Protein AF-A0A379W1R1-F1 (afdb_monomer_lite)

Sequence (115 aa):
MLAEQAEYYPRLAAQTHIPIAAGERMFSRFEFKRVLDAGGLAILQPDLSHAGGITECYKIAGMAEAYDVALAPHCPLGPIALAACLHIDFVSRNAVFQEQSMAFTITRARSCSTL

InterPro domains:
  IPR013342 Mandelate racemase, C-terminal domain [PF13378] (4-103)
  IPR034593 D-galactonate dehydratase DgoD-like [PTHR48080] (2-107)
  IPR036849 Enolase-like, C-terminal domain superfamily [G3DSA:3.20.20.120] (1-114)
  IPR036849 Enolase-like, C-terminal domain superfamily [SSF51604] (3-104)

Secondary structure (DSSP, 8-state):
--GGGTTHHHHHHTT-SSPPEE-TT--SHHHHHHHHHH---SEE--BTTTTTHHHHHHHHHHHHHHTT-EE--B--S-HHHHHHHHHHHHH-TTB------GGG-S--S------

Radius of gyration: 16.11 Å; chains: 1; bounding box: 28×49×40 Å

Foldseek 3Di:
DDLVVLLCLQVVLVVDPDADEDADQPQELVSLVSNLVNDNHQEYAHEQVRNPHLVRVLVSLVVCVVSNHAYEYDDPDAPVSQVSRVVSLVVRPRYDYYDDDPPHDPPVPDDDDDD

Structure (mmCIF, N/CA/C/O backbone):
data_AF-A0A379W1R1-F1
#
_entry.id   AF-A0A379W1R1-F1
#
loop_
_atom_site.group_PDB
_atom_site.id
_atom_site.type_symbol
_atom_site.label_atom_id
_atom_site.label_alt_id
_atom_site.label_comp_id
_atom_site.label_asym_id
_atom_site.label_entity_id
_atom_site.label_seq_id
_atom_site.pdbx_PDB_ins_code
_atom_site.Cartn_x
_atom_site.Cartn_y
_atom_site.Cartn_z
_atom_site.occupancy
_atom_site.B_iso_or_equiv
_atom_site.auth_seq_id
_atom_site.auth_comp_id
_atom_site.auth_asym_id
_atom_site.auth_atom_id
_atom_site.pdbx_PDB_model_num
ATOM 1 N N . MET A 1 1 ? 2.944 8.247 11.441 1.00 59.97 1 MET A N 1
ATOM 2 C CA . MET A 1 1 ? 2.710 7.290 12.552 1.00 59.97 1 MET A CA 1
ATOM 3 C C . MET A 1 1 ? 3.374 5.968 12.154 1.00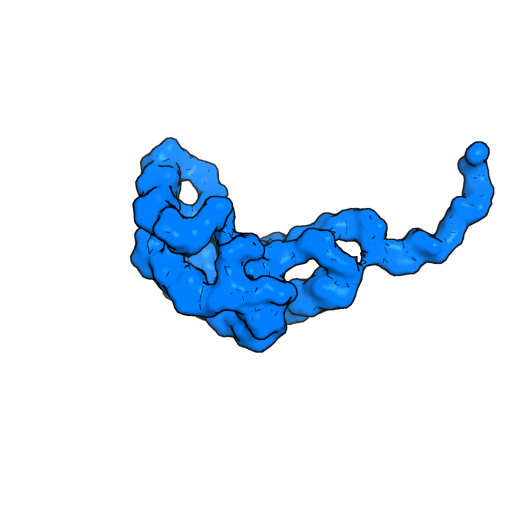 59.97 1 MET A C 1
ATOM 5 O O . MET A 1 1 ? 3.323 5.638 10.974 1.00 59.97 1 MET A O 1
ATOM 9 N N . LEU A 1 2 ? 4.124 5.309 13.045 1.00 74.38 2 LEU A N 1
ATOM 10 C CA . LEU A 1 2 ? 5.013 4.189 12.682 1.00 74.38 2 LEU A CA 1
ATOM 11 C C . LEU A 1 2 ? 4.295 2.827 12.719 1.00 74.38 2 LEU A C 1
ATOM 13 O O . LEU A 1 2 ? 3.248 2.693 13.354 1.00 74.38 2 LEU A O 1
ATOM 17 N N . ALA A 1 3 ? 4.847 1.811 12.046 1.00 77.50 3 ALA A N 1
ATOM 18 C CA . ALA A 1 3 ? 4.277 0.461 12.058 1.00 77.50 3 ALA A CA 1
ATOM 19 C C . ALA A 1 3 ? 4.351 -0.185 13.448 1.00 77.50 3 ALA A C 1
ATOM 21 O O . ALA A 1 3 ? 3.534 -1.044 13.776 1.00 77.50 3 ALA A O 1
ATOM 22 N N . GLU A 1 4 ? 5.360 0.158 14.246 1.00 81.44 4 GLU A N 1
ATOM 23 C CA . GLU A 1 4 ? 5.649 -0.382 15.582 1.00 81.44 4 GLU A CA 1
ATOM 24 C C . GLU A 1 4 ? 4.578 -0.038 16.610 1.00 81.44 4 GLU A C 1
ATOM 26 O O . GLU A 1 4 ? 4.478 -0.713 17.622 1.00 81.44 4 GLU A O 1
ATOM 31 N N . GLN A 1 5 ? 3.767 0.978 16.327 1.00 86.56 5 GLN A N 1
ATOM 32 C CA . GLN A 1 5 ? 2.710 1.476 17.202 1.00 86.56 5 GLN A CA 1
ATOM 33 C C . GLN A 1 5 ? 1.322 1.097 16.662 1.00 86.56 5 GLN A C 1
ATOM 35 O O . GLN A 1 5 ? 0.354 1.841 16.838 1.00 86.56 5 GLN A O 1
ATOM 40 N N . ALA A 1 6 ? 1.229 -0.044 15.967 1.00 87.62 6 ALA A N 1
ATOM 41 C CA . ALA A 1 6 ? 0.010 -0.505 15.306 1.00 87.62 6 ALA A CA 1
ATOM 42 C C . ALA A 1 6 ? -1.187 -0.601 16.266 1.00 87.62 6 ALA A C 1
ATOM 44 O O . ALA A 1 6 ? -2.315 -0.301 15.878 1.00 87.62 6 ALA A O 1
ATOM 45 N N . GLU A 1 7 ? -0.948 -0.944 17.534 1.00 90.25 7 GLU A N 1
ATOM 46 C CA . GLU A 1 7 ? -1.994 -1.066 18.553 1.00 90.25 7 GLU A CA 1
ATOM 47 C C . GLU A 1 7 ? -2.720 0.250 18.883 1.00 90.25 7 GLU A C 1
ATOM 49 O O . GLU A 1 7 ? -3.789 0.232 19.500 1.00 90.25 7 GLU A O 1
ATOM 54 N N . TYR A 1 8 ? -2.161 1.399 18.493 1.00 92.50 8 TYR A N 1
ATOM 55 C CA . TYR A 1 8 ? -2.760 2.702 18.769 1.00 92.50 8 TYR A CA 1
ATOM 56 C C . TYR A 1 8 ? -3.742 3.161 17.687 1.00 92.50 8 TYR A C 1
ATOM 58 O O . TYR A 1 8 ? -4.608 3.980 18.002 1.00 92.50 8 TYR A O 1
ATOM 66 N N . TYR A 1 9 ? -3.679 2.626 16.459 1.00 93.62 9 TYR A N 1
ATOM 67 C CA . TYR A 1 9 ? -4.602 3.028 15.387 1.00 93.62 9 TYR A CA 1
ATOM 68 C C . TYR A 1 9 ? -6.073 2.768 15.736 1.00 93.62 9 TYR A C 1
ATOM 70 O O . TYR A 1 9 ? -6.859 3.710 15.633 1.00 93.62 9 TYR A O 1
ATOM 78 N N . PRO A 1 10 ? -6.475 1.584 16.245 1.00 95.00 10 PRO A N 1
ATOM 79 C CA . PRO A 1 10 ? -7.873 1.337 16.603 1.00 95.00 10 PRO A CA 1
ATOM 80 C C . PRO A 1 10 ? -8.354 2.241 17.738 1.00 95.00 10 PRO A C 1
ATOM 82 O O . PRO A 1 10 ? -9.488 2.713 17.730 1.00 95.00 10 PRO A O 1
ATOM 85 N N . ARG A 1 11 ? -7.477 2.511 18.716 1.00 94.62 11 ARG A N 1
ATOM 86 C CA . ARG A 1 11 ? -7.792 3.387 19.852 1.00 94.62 11 ARG A CA 1
ATOM 87 C C . ARG A 1 11 ? -8.037 4.818 19.395 1.00 94.62 11 ARG A C 1
ATOM 89 O O . ARG A 1 11 ? -8.984 5.438 19.864 1.00 94.62 11 ARG A O 1
ATOM 96 N N . LEU A 1 12 ? -7.203 5.323 18.486 1.00 93.56 12 LEU A N 1
ATOM 97 C CA . LEU A 1 12 ? -7.371 6.655 17.918 1.00 93.56 12 LEU A CA 1
ATOM 98 C C . LEU A 1 12 ? -8.621 6.717 17.032 1.00 93.56 12 LEU A C 1
ATOM 100 O O . LEU A 1 12 ? -9.406 7.650 17.168 1.00 93.56 12 LEU A O 1
ATOM 104 N N . ALA A 1 13 ? -8.853 5.697 16.199 1.00 95.19 13 ALA A N 1
ATOM 105 C CA . ALA A 1 13 ? -10.027 5.611 15.330 1.00 95.19 13 ALA A CA 1
ATOM 106 C C . ALA A 1 13 ? -11.338 5.607 16.128 1.00 95.19 13 ALA A C 1
ATOM 108 O O . ALA A 1 13 ? -12.307 6.233 15.723 1.00 95.19 13 ALA A O 1
ATOM 109 N N . ALA A 1 14 ? -11.368 4.965 17.298 1.00 96.06 14 ALA A N 1
ATOM 110 C CA . ALA A 1 14 ? -12.544 4.962 18.169 1.00 96.06 14 ALA A CA 1
ATOM 111 C C . ALA A 1 14 ? -12.842 6.328 18.824 1.00 96.06 14 ALA A C 1
ATOM 113 O O . ALA A 1 14 ? -13.933 6.524 19.355 1.00 96.06 14 ALA A O 1
ATOM 114 N N . GLN A 1 15 ? -11.886 7.263 18.819 1.00 97.12 15 GLN A N 1
ATOM 115 C CA . GLN A 1 15 ? -12.010 8.578 19.461 1.00 97.12 15 GLN A CA 1
ATOM 116 C C . GLN A 1 15 ? -12.369 9.707 18.487 1.00 97.12 15 GLN A C 1
ATOM 118 O O . GLN A 1 15 ? -12.590 10.837 18.922 1.00 97.12 15 GLN A O 1
ATOM 123 N N . THR A 1 16 ? -12.419 9.440 17.180 1.00 95.69 16 THR A N 1
ATOM 124 C CA . THR A 1 16 ? -12.695 10.458 16.163 1.00 95.69 16 THR A CA 1
ATOM 125 C C . THR A 1 16 ? -13.471 9.881 14.985 1.00 95.69 16 THR A C 1
ATOM 127 O O . THR A 1 16 ? -13.387 8.700 14.683 1.00 95.69 16 THR A O 1
ATOM 130 N N . HIS A 1 17 ? -14.208 10.733 14.277 1.00 94.69 17 HIS A N 1
ATOM 131 C CA . HIS A 1 17 ? -14.824 10.381 12.993 1.00 94.69 17 HIS A CA 1
ATOM 132 C C . HIS A 1 17 ? -13.930 10.732 11.796 1.00 94.69 17 HIS A C 1
ATOM 134 O O . HIS A 1 17 ? -14.314 10.509 10.650 1.00 94.69 17 HIS A O 1
ATOM 140 N N . ILE A 1 18 ? -12.754 11.315 12.048 1.00 96.06 18 ILE A N 1
ATOM 141 C CA . ILE A 1 18 ? -11.797 11.686 11.006 1.00 96.06 18 ILE A CA 1
ATOM 142 C C . ILE A 1 18 ? -11.084 10.414 10.515 1.00 96.06 18 ILE A C 1
ATOM 144 O O . ILE A 1 18 ? -10.486 9.716 11.338 1.00 96.06 18 ILE A O 1
ATOM 148 N N . PRO A 1 19 ? -11.100 10.115 9.201 1.00 94.12 19 PRO A N 1
ATOM 149 C CA . PRO A 1 19 ? -10.383 8.972 8.643 1.00 94.12 19 PRO A CA 1
ATOM 150 C C . PRO A 1 19 ? -8.884 9.038 8.952 1.00 94.12 19 PRO A C 1
ATOM 152 O O . PRO A 1 19 ? -8.240 10.060 8.715 1.00 94.12 19 PRO A O 1
ATOM 155 N N . ILE A 1 20 ? -8.321 7.940 9.457 1.00 95.06 20 ILE A N 1
ATOM 156 C CA . ILE A 1 20 ? -6.890 7.849 9.758 1.00 95.06 20 ILE A CA 1
ATOM 157 C C . ILE A 1 20 ? -6.153 7.295 8.540 1.00 95.06 20 ILE A C 1
ATOM 159 O O . ILE A 1 20 ? -6.488 6.217 8.042 1.00 95.06 20 ILE A O 1
ATOM 163 N N . ALA A 1 21 ? -5.134 8.029 8.094 1.00 94.38 21 ALA A N 1
ATOM 164 C CA . ALA A 1 21 ? -4.224 7.627 7.032 1.00 94.38 21 ALA A CA 1
ATOM 165 C C . ALA A 1 21 ? -2.813 7.377 7.592 1.00 94.38 21 ALA A C 1
ATOM 167 O O . ALA A 1 21 ? -2.335 8.137 8.440 1.00 94.38 21 ALA A O 1
ATOM 168 N N . ALA A 1 22 ? -2.163 6.296 7.157 1.00 94.44 22 ALA A N 1
ATOM 169 C CA . ALA A 1 22 ? -0.771 5.997 7.496 1.00 94.44 22 ALA A CA 1
ATOM 170 C C . ALA A 1 22 ? -0.142 5.045 6.465 1.00 94.44 22 ALA A C 1
ATOM 172 O O . ALA A 1 22 ? -0.838 4.417 5.672 1.00 94.44 22 ALA A O 1
ATOM 173 N N . GLY A 1 23 ? 1.185 4.901 6.491 1.00 91.75 23 GLY A N 1
ATOM 174 C CA . GLY A 1 23 ? 1.902 3.952 5.625 1.00 91.75 23 GLY A CA 1
ATOM 175 C C . GLY A 1 23 ? 3.219 4.470 5.056 1.00 91.75 23 GLY A C 1
ATOM 176 O O . GLY A 1 23 ? 4.059 3.670 4.662 1.00 91.75 23 GLY A O 1
ATOM 177 N N . GLU A 1 24 ? 3.437 5.787 5.086 1.00 90.25 24 GLU A N 1
ATOM 178 C CA . GLU A 1 24 ? 4.553 6.460 4.397 1.00 90.25 24 GLU A CA 1
ATOM 179 C C . GLU A 1 24 ? 5.956 6.015 4.869 1.00 90.25 24 GLU A C 1
ATOM 181 O O . GLU A 1 24 ? 6.938 6.136 4.142 1.00 90.25 24 GLU A O 1
ATOM 186 N N . ARG A 1 25 ? 6.054 5.477 6.095 1.00 90.00 25 ARG A N 1
ATOM 187 C CA . ARG A 1 25 ? 7.298 4.972 6.712 1.00 90.00 25 ARG A CA 1
ATOM 188 C C . ARG A 1 25 ? 7.277 3.463 6.971 1.00 90.00 25 ARG A C 1
ATOM 190 O O . ARG A 1 25 ? 7.962 3.002 7.879 1.00 90.00 25 ARG A O 1
ATOM 197 N N . MET A 1 26 ? 6.453 2.716 6.240 1.00 92.75 26 MET A N 1
ATOM 198 C CA . MET A 1 26 ? 6.416 1.253 6.297 1.00 92.75 26 MET A CA 1
ATOM 199 C C . MET A 1 26 ? 7.118 0.692 5.056 1.00 92.75 26 MET A C 1
ATOM 201 O O . MET A 1 26 ? 6.866 1.131 3.934 1.00 92.7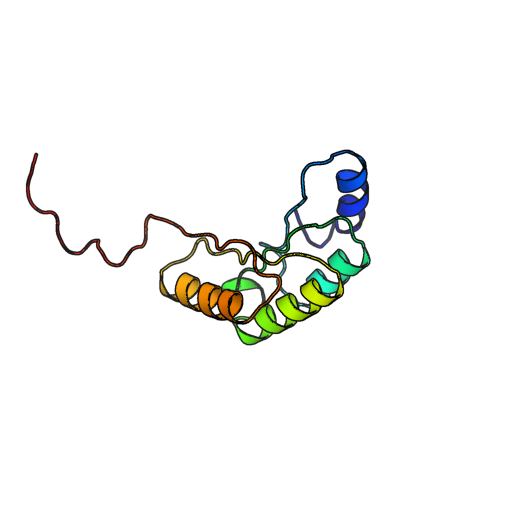5 26 MET A O 1
ATOM 205 N N . PHE A 1 27 ? 8.017 -0.265 5.255 1.00 91.56 27 PHE A N 1
ATOM 206 C CA . PHE A 1 27 ? 8.985 -0.720 4.254 1.00 91.56 27 PHE A CA 1
ATOM 207 C C . PHE A 1 27 ? 8.670 -2.103 3.688 1.00 91.56 27 PHE A C 1
ATOM 209 O O . PHE A 1 27 ? 9.210 -2.487 2.652 1.00 91.56 27 PHE A O 1
ATOM 216 N N . SER A 1 28 ? 7.818 -2.884 4.354 1.00 90.56 28 SER A N 1
ATOM 217 C CA . SER A 1 28 ? 7.488 -4.233 3.890 1.00 90.56 28 SER A CA 1
ATOM 218 C C . SER A 1 28 ? 6.009 -4.546 4.015 1.00 90.56 28 SER A C 1
ATOM 220 O O . SER A 1 28 ? 5.342 -4.119 4.959 1.00 90.56 28 SER A O 1
ATOM 222 N N . ARG A 1 29 ? 5.502 -5.398 3.115 1.00 93.56 29 ARG A N 1
ATOM 223 C CA . ARG A 1 29 ? 4.117 -5.891 3.168 1.00 93.56 29 ARG A CA 1
ATOM 224 C C . ARG A 1 29 ? 3.746 -6.507 4.527 1.00 93.56 29 ARG A C 1
ATOM 226 O O . ARG A 1 29 ? 2.577 -6.539 4.887 1.00 93.56 29 ARG A O 1
ATOM 233 N N . PHE A 1 30 ? 4.725 -6.998 5.288 1.00 93.56 30 PHE A N 1
ATOM 234 C CA . PHE A 1 30 ? 4.507 -7.595 6.606 1.00 93.56 30 PHE A CA 1
ATOM 235 C C . PHE A 1 30 ? 4.178 -6.550 7.677 1.00 93.56 30 PHE A C 1
ATOM 237 O O . PHE A 1 30 ? 3.369 -6.819 8.564 1.00 93.56 30 PHE A O 1
ATOM 244 N N . GLU A 1 31 ? 4.748 -5.350 7.572 1.00 93.81 31 GLU A N 1
ATOM 245 C CA . GLU A 1 31 ? 4.392 -4.220 8.435 1.00 93.81 31 GLU A CA 1
ATOM 246 C C . GLU A 1 31 ? 2.983 -3.725 8.115 1.00 93.81 31 GLU A C 1
ATOM 248 O O . GLU A 1 31 ? 2.169 -3.560 9.023 1.00 93.81 31 GLU A O 1
ATOM 253 N N . PHE A 1 32 ? 2.666 -3.606 6.823 1.00 95.00 32 PHE A N 1
ATOM 254 C CA . PHE A 1 32 ? 1.318 -3.289 6.357 1.00 95.00 32 PHE A CA 1
ATOM 255 C C . PHE A 1 32 ? 0.292 -4.315 6.842 1.00 95.00 32 PHE A C 1
ATOM 257 O O . PHE A 1 32 ? -0.730 -3.933 7.404 1.00 95.00 32 PHE A O 1
ATOM 264 N N . LYS A 1 33 ? 0.595 -5.613 6.716 1.00 95.31 33 LYS A N 1
ATOM 265 C CA . LYS A 1 33 ? -0.250 -6.696 7.233 1.00 95.31 33 LYS A CA 1
ATOM 266 C C . LYS A 1 33 ? -0.524 -6.529 8.727 1.00 95.31 33 LYS A C 1
ATOM 268 O O . LYS A 1 33 ? -1.668 -6.650 9.143 1.00 95.31 33 LYS A O 1
ATOM 273 N N . ARG A 1 34 ? 0.499 -6.227 9.536 1.00 94.31 34 ARG A N 1
ATOM 274 C CA . ARG A 1 34 ? 0.330 -6.050 10.988 1.00 94.31 34 ARG A CA 1
ATOM 275 C C . ARG A 1 34 ? -0.632 -4.910 11.321 1.00 94.31 34 ARG A C 1
ATOM 277 O O . ARG A 1 34 ? -1.426 -5.042 12.246 1.00 94.31 34 ARG A O 1
ATOM 284 N N . VAL A 1 35 ? -0.557 -3.801 10.589 1.00 94.62 35 VAL A N 1
ATOM 285 C CA . VAL A 1 35 ? -1.428 -2.641 10.817 1.00 94.62 35 VAL A CA 1
ATOM 286 C C . VAL A 1 35 ? -2.849 -2.894 10.310 1.00 94.62 35 VAL A C 1
ATOM 288 O O . VAL A 1 35 ? -3.805 -2.539 10.993 1.00 94.62 35 VAL A O 1
ATOM 291 N N . LEU A 1 36 ? -2.993 -3.563 9.165 1.00 95.50 36 LEU A N 1
ATOM 292 C CA . LEU A 1 36 ? -4.288 -4.003 8.643 1.00 95.50 36 LEU A CA 1
ATOM 293 C C . LEU A 1 36 ? -4.989 -4.975 9.602 1.00 95.50 36 LEU A C 1
ATOM 295 O O . LEU A 1 36 ? -6.167 -4.795 9.894 1.00 95.50 36 LEU A O 1
ATOM 299 N N . ASP A 1 37 ? -4.252 -5.944 10.153 1.00 95.25 37 ASP A N 1
ATOM 300 C CA . ASP A 1 37 ? -4.770 -6.898 11.143 1.00 95.25 37 ASP A CA 1
ATOM 301 C C . ASP A 1 37 ? -5.182 -6.211 12.455 1.00 95.25 37 ASP A C 1
ATOM 303 O O . ASP A 1 37 ? -6.154 -6.622 13.088 1.00 95.25 37 ASP A O 1
ATOM 307 N N . ALA A 1 38 ? -4.453 -5.172 12.879 1.00 94.25 38 ALA A N 1
ATOM 308 C CA . ALA A 1 38 ? -4.819 -4.383 14.053 1.00 94.25 38 ALA A CA 1
ATOM 309 C C . ALA A 1 38 ? -6.088 -3.543 13.811 1.00 94.25 38 ALA A C 1
ATOM 311 O O . ALA A 1 38 ? -6.888 -3.366 14.731 1.00 94.25 38 ALA A O 1
ATOM 312 N N . GLY A 1 39 ? -6.277 -3.052 12.583 1.00 94.44 39 GLY A N 1
ATOM 313 C CA . GLY A 1 39 ? -7.412 -2.232 12.166 1.00 94.44 39 GLY A CA 1
ATOM 314 C C . GLY A 1 39 ? -7.267 -0.743 12.507 1.00 94.44 39 GLY A C 1
ATOM 315 O O . GLY A 1 39 ? -6.245 -0.275 13.009 1.00 94.44 39 GLY A O 1
ATOM 316 N N . GLY A 1 40 ? -8.316 0.031 12.220 1.00 93.31 40 GLY A N 1
ATOM 317 C CA . GLY A 1 40 ? -8.393 1.464 12.541 1.00 93.31 40 GLY A CA 1
ATOM 318 C C . GLY A 1 40 ? -7.810 2.414 11.489 1.00 93.31 40 GLY A C 1
ATOM 319 O O . GLY A 1 40 ? -7.991 3.623 11.615 1.00 93.31 40 GLY A O 1
ATOM 320 N N . LEU A 1 41 ? -7.157 1.904 10.441 1.00 95.06 41 LEU A N 1
ATOM 321 C CA . LEU A 1 41 ? -6.809 2.711 9.270 1.00 95.06 41 LEU A CA 1
ATOM 322 C C . LEU A 1 41 ? -7.946 2.724 8.253 1.00 95.06 41 LEU A C 1
ATOM 324 O O . LEU A 1 41 ? -8.534 1.688 7.962 1.00 95.06 41 LEU A O 1
ATOM 328 N N . ALA A 1 42 ? -8.197 3.899 7.684 1.00 96.44 42 ALA A N 1
ATOM 329 C CA . ALA A 1 42 ? -9.120 4.080 6.569 1.00 96.44 42 ALA A CA 1
ATOM 330 C C . ALA A 1 42 ? -8.383 4.208 5.227 1.00 96.44 42 ALA A C 1
ATOM 332 O O . ALA A 1 42 ? -8.926 3.830 4.191 1.00 96.44 42 ALA A O 1
ATOM 333 N N . ILE A 1 43 ? -7.154 4.743 5.237 1.00 97.06 43 ILE A N 1
ATOM 334 C CA . ILE A 1 43 ? -6.349 4.975 4.032 1.00 97.06 43 ILE A CA 1
ATOM 335 C C . ILE A 1 43 ? -4.907 4.513 4.268 1.00 97.06 43 ILE A C 1
ATOM 337 O O . ILE A 1 43 ? -4.288 4.828 5.286 1.00 97.06 43 ILE A O 1
ATOM 341 N N . LEU A 1 44 ? -4.363 3.793 3.296 1.00 96.00 44 LEU A N 1
ATOM 342 C CA . LEU A 1 44 ? -2.997 3.300 3.261 1.00 96.00 44 LEU A CA 1
ATOM 343 C C . LEU A 1 44 ? -2.133 4.112 2.303 1.00 96.00 44 LEU A C 1
ATOM 345 O O . LEU A 1 44 ? -2.505 4.311 1.150 1.00 96.00 44 LEU A O 1
ATOM 349 N N . GLN A 1 45 ? -0.957 4.529 2.772 1.00 95.75 45 GLN A N 1
ATOM 350 C CA . GLN A 1 45 ? -0.059 5.418 2.029 1.00 95.75 45 GLN A CA 1
ATOM 351 C C . GLN A 1 45 ? 1.333 4.811 1.794 1.00 95.75 45 GLN A C 1
ATOM 353 O O . GLN A 1 45 ? 2.318 5.339 2.309 1.00 95.75 45 GLN A O 1
ATOM 358 N N . PRO A 1 46 ? 1.463 3.682 1.071 1.00 95.31 46 PRO A N 1
ATOM 359 C CA . PRO A 1 46 ? 2.775 3.114 0.785 1.00 95.31 46 PRO A CA 1
ATOM 360 C C . PRO A 1 46 ? 3.592 4.051 -0.114 1.00 95.31 46 PRO A C 1
ATOM 362 O O . PRO A 1 46 ? 3.076 4.582 -1.095 1.00 95.31 46 PRO A O 1
ATOM 365 N N . ASP A 1 47 ? 4.877 4.215 0.192 1.00 93.06 47 ASP A N 1
ATOM 366 C CA . ASP A 1 47 ? 5.836 4.904 -0.678 1.00 93.06 47 ASP A CA 1
ATOM 367 C C . ASP A 1 47 ? 6.561 3.873 -1.546 1.00 93.06 47 ASP A C 1
ATOM 369 O O . ASP A 1 47 ? 7.230 2.980 -1.024 1.00 93.06 47 ASP A O 1
ATOM 373 N N . LEU A 1 48 ? 6.469 3.995 -2.870 1.00 90.75 48 LEU A N 1
ATOM 374 C CA . LEU A 1 48 ? 7.094 3.055 -3.807 1.00 90.75 48 LEU A CA 1
ATOM 375 C C . LEU A 1 48 ? 8.618 2.973 -3.656 1.00 90.75 48 LEU A C 1
ATOM 377 O O . LEU A 1 48 ? 9.198 1.921 -3.922 1.00 90.75 48 LEU A O 1
ATOM 381 N N . SER A 1 49 ? 9.281 4.043 -3.228 1.00 87.69 49 SER A N 1
ATOM 382 C CA . SER A 1 49 ? 10.738 4.056 -3.054 1.00 87.69 49 SER A CA 1
ATOM 383 C C . SER A 1 49 ? 11.182 3.377 -1.763 1.00 87.69 49 SER A C 1
ATOM 385 O O . SER A 1 49 ? 12.327 2.938 -1.668 1.00 87.69 49 SER A O 1
ATOM 387 N N . HIS A 1 50 ? 10.284 3.261 -0.784 1.00 86.94 50 HIS A N 1
ATOM 388 C CA . HIS A 1 50 ? 10.571 2.664 0.519 1.00 86.94 50 HIS A CA 1
ATOM 389 C C . HIS A 1 50 ? 9.998 1.251 0.663 1.00 86.94 50 HIS A C 1
ATOM 391 O O . HIS A 1 50 ? 10.668 0.364 1.184 1.00 86.94 50 HIS A O 1
ATOM 397 N N . ALA A 1 51 ? 8.782 1.023 0.172 1.00 88.75 51 ALA A N 1
ATOM 398 C CA . ALA A 1 51 ? 7.995 -0.185 0.396 1.00 88.75 51 ALA A CA 1
ATOM 399 C C . ALA A 1 51 ? 8.240 -1.298 -0.640 1.00 88.75 51 ALA A C 1
ATOM 401 O O . ALA A 1 51 ? 7.419 -2.204 -0.767 1.00 88.75 51 ALA A O 1
ATOM 402 N N . GLY A 1 52 ? 9.354 -1.248 -1.383 1.00 88.88 52 GLY A N 1
ATOM 403 C CA . GLY A 1 52 ? 9.775 -2.323 -2.292 1.00 88.88 52 GLY A CA 1
ATOM 404 C C . GLY A 1 52 ? 9.369 -2.163 -3.763 1.00 88.88 52 GLY A C 1
ATOM 405 O O . GLY A 1 52 ? 9.323 -3.153 -4.497 1.00 88.88 52 GLY A O 1
ATOM 406 N N . GLY A 1 53 ? 9.105 -0.939 -4.226 1.00 93.06 53 GLY A N 1
ATOM 407 C CA . GLY A 1 53 ? 8.842 -0.643 -5.635 1.00 93.06 53 GLY A CA 1
ATOM 408 C C . GLY A 1 53 ? 7.444 -1.034 -6.110 1.00 93.06 53 GLY A C 1
ATOM 409 O O . GLY A 1 53 ? 6.565 -1.405 -5.334 1.00 93.06 53 GLY A O 1
ATOM 410 N N . ILE A 1 54 ? 7.245 -0.974 -7.430 1.00 95.31 54 ILE A N 1
ATOM 411 C CA . ILE A 1 54 ? 5.925 -1.130 -8.062 1.00 95.31 54 ILE A CA 1
ATOM 412 C C . ILE A 1 54 ? 5.266 -2.463 -7.692 1.00 95.31 54 ILE A C 1
ATOM 414 O O . ILE A 1 54 ? 4.102 -2.507 -7.304 1.00 95.31 54 ILE A O 1
ATOM 418 N N . THR A 1 55 ? 6.012 -3.563 -7.793 1.00 95.44 55 THR A N 1
ATOM 419 C CA . THR A 1 55 ? 5.471 -4.908 -7.566 1.00 95.44 55 THR A CA 1
ATOM 420 C C . THR A 1 55 ? 5.038 -5.128 -6.122 1.00 95.44 55 THR A C 1
ATOM 422 O O . THR A 1 55 ? 4.032 -5.793 -5.881 1.00 95.44 55 THR A O 1
ATOM 425 N N . GLU A 1 56 ? 5.798 -4.611 -5.160 1.00 96.38 56 GLU A N 1
ATOM 426 C CA . GLU A 1 56 ? 5.477 -4.798 -3.749 1.00 96.38 56 GLU A CA 1
ATOM 427 C C . GLU A 1 56 ? 4.321 -3.888 -3.328 1.00 96.38 56 GLU A C 1
ATOM 429 O O . GLU A 1 56 ? 3.369 -4.365 -2.709 1.00 96.38 56 GLU A O 1
ATOM 434 N N . CYS A 1 57 ? 4.321 -2.628 -3.771 1.00 96.12 57 CYS A N 1
ATOM 435 C CA . CYS A 1 57 ? 3.212 -1.703 -3.543 1.00 96.12 57 CYS A CA 1
ATOM 436 C C . CYS A 1 57 ? 1.902 -2.180 -4.179 1.00 96.12 57 CYS A C 1
ATOM 438 O O . CYS A 1 57 ? 0.856 -2.043 -3.555 1.00 96.12 57 CYS A O 1
ATOM 440 N N . TYR A 1 58 ? 1.939 -2.821 -5.352 1.00 96.88 58 TYR A N 1
ATOM 441 C CA . TYR A 1 58 ? 0.741 -3.419 -5.949 1.00 96.88 58 TYR A CA 1
ATOM 442 C C . TYR A 1 58 ? 0.179 -4.583 -5.111 1.00 96.88 58 TYR A C 1
ATOM 444 O O . TYR A 1 58 ? -1.032 -4.715 -4.948 1.00 96.88 58 TYR A O 1
ATOM 452 N N . LYS A 1 59 ? 1.041 -5.406 -4.497 1.00 97.25 59 LYS A N 1
ATOM 453 C CA . LYS A 1 59 ? 0.584 -6.441 -3.550 1.00 97.25 59 LYS A CA 1
ATOM 454 C C . LYS A 1 59 ? 0.001 -5.825 -2.281 1.00 97.25 59 LYS A C 1
ATOM 456 O O . LYS A 1 59 ? -0.986 -6.339 -1.766 1.00 97.25 59 LYS A O 1
ATOM 461 N N . ILE A 1 60 ? 0.602 -4.744 -1.780 1.00 97.12 60 ILE A N 1
ATOM 462 C CA . ILE A 1 60 ? 0.085 -3.994 -0.627 1.00 97.12 60 ILE A CA 1
ATOM 463 C C . ILE A 1 60 ? -1.289 -3.400 -0.944 1.00 97.12 60 ILE A C 1
ATOM 465 O O . ILE A 1 60 ? -2.189 -3.525 -0.118 1.00 97.12 60 ILE A O 1
ATOM 469 N N . ALA A 1 61 ? -1.479 -2.848 -2.144 1.00 97.25 61 ALA A N 1
ATOM 470 C CA . ALA A 1 61 ? -2.771 -2.361 -2.617 1.00 97.25 61 ALA A CA 1
ATOM 471 C C . ALA A 1 61 ? -3.845 -3.459 -2.594 1.00 97.25 61 ALA A C 1
ATOM 473 O O . ALA A 1 61 ? -4.911 -3.249 -2.020 1.00 97.25 61 ALA A O 1
ATOM 474 N N . GLY A 1 62 ? -3.531 -4.649 -3.121 1.00 97.62 62 GLY A N 1
ATOM 475 C CA . GLY A 1 62 ? -4.446 -5.795 -3.092 1.00 97.62 62 GLY A CA 1
ATOM 476 C C . GLY A 1 62 ? -4.743 -6.317 -1.679 1.00 97.62 62 GLY A C 1
ATOM 477 O O . GLY A 1 62 ? -5.864 -6.732 -1.400 1.00 97.62 62 GLY A O 1
ATOM 478 N N . MET A 1 63 ? -3.775 -6.267 -0.756 1.00 97.25 63 MET A N 1
ATOM 479 C CA . MET A 1 63 ? -4.049 -6.565 0.657 1.00 97.25 63 MET A CA 1
ATOM 480 C C . MET A 1 63 ? -4.979 -5.521 1.271 1.00 97.25 63 MET A C 1
ATOM 482 O O . MET A 1 63 ? -5.925 -5.897 1.944 1.00 97.25 63 MET A O 1
ATOM 486 N N . ALA A 1 64 ? -4.737 -4.231 1.034 1.00 97.31 64 ALA A N 1
ATOM 487 C CA . ALA A 1 64 ? -5.588 -3.162 1.549 1.00 97.31 64 ALA A CA 1
ATOM 488 C C . ALA A 1 64 ? -7.033 -3.288 1.037 1.00 97.31 64 ALA A C 1
ATOM 490 O O . ALA A 1 64 ? -7.969 -3.130 1.818 1.00 97.31 64 ALA A O 1
ATOM 491 N N . GLU A 1 65 ? -7.213 -3.660 -0.236 1.00 97.44 65 GLU A N 1
ATOM 492 C CA . GLU A 1 65 ? -8.531 -3.901 -0.838 1.00 97.44 65 GLU A CA 1
ATOM 493 C C . GLU A 1 65 ? -9.306 -4.994 -0.086 1.00 97.44 65 GLU A C 1
ATOM 495 O O . GLU A 1 65 ? -10.487 -4.822 0.195 1.00 97.44 65 GLU A O 1
ATOM 500 N N . ALA A 1 66 ? -8.642 -6.080 0.321 1.00 97.31 66 ALA A N 1
ATOM 501 C CA . ALA A 1 66 ? -9.278 -7.168 1.070 1.00 97.31 66 ALA A CA 1
ATOM 502 C C . ALA A 1 66 ? -9.718 -6.786 2.499 1.00 97.31 66 ALA A C 1
ATOM 504 O O . ALA A 1 66 ? -10.481 -7.528 3.113 1.00 97.31 66 ALA A O 1
ATOM 505 N N . TYR A 1 67 ? -9.229 -5.662 3.030 1.00 97.12 67 TYR A N 1
ATOM 506 C CA . TYR A 1 67 ? -9.568 -5.141 4.360 1.00 97.12 67 TYR A CA 1
ATOM 507 C C . TYR A 1 67 ? -10.475 -3.899 4.277 1.00 97.12 67 TYR A C 1
ATOM 509 O O . TYR A 1 67 ? -10.640 -3.208 5.280 1.00 97.12 67 TYR A O 1
ATOM 517 N N . ASP A 1 68 ? -11.029 -3.591 3.097 1.00 96.69 68 ASP A N 1
ATOM 518 C CA . ASP A 1 68 ? -11.818 -2.378 2.834 1.00 96.69 68 ASP A CA 1
ATOM 519 C C . ASP A 1 68 ? -11.060 -1.071 3.161 1.00 96.69 68 ASP A C 1
ATOM 521 O O . ASP A 1 68 ? -11.650 -0.050 3.523 1.00 96.69 68 ASP A O 1
ATOM 525 N N . VAL A 1 69 ? -9.729 -1.088 3.018 1.00 97.50 69 VAL A N 1
ATOM 526 C CA . VAL A 1 69 ? -8.862 0.077 3.233 1.00 97.50 69 VAL A CA 1
ATOM 527 C C . VAL A 1 69 ? -8.500 0.702 1.888 1.00 97.50 69 VAL A C 1
ATOM 529 O O . VAL A 1 69 ? -8.012 0.034 0.969 1.00 97.50 69 VAL A O 1
ATOM 532 N N . ALA A 1 70 ? -8.725 2.010 1.776 1.00 97.94 70 ALA A N 1
ATOM 533 C CA . ALA A 1 70 ? -8.390 2.775 0.583 1.00 97.94 70 ALA A CA 1
ATOM 534 C C . ALA A 1 70 ? -6.872 2.928 0.414 1.00 97.94 70 ALA A C 1
ATOM 536 O O . ALA A 1 70 ? -6.114 2.877 1.380 1.00 97.94 70 ALA A O 1
ATOM 537 N N . LEU A 1 71 ? -6.422 3.162 -0.814 1.00 97.50 71 LEU A N 1
ATOM 538 C CA . LEU A 1 71 ? -5.023 3.366 -1.171 1.00 97.50 71 LEU A CA 1
ATOM 539 C C . LEU A 1 71 ? -4.795 4.815 -1.627 1.00 97.50 71 LEU A C 1
ATOM 541 O O . LEU A 1 71 ? -5.558 5.351 -2.430 1.00 97.50 71 LEU A O 1
ATOM 545 N N . ALA A 1 72 ? -3.729 5.437 -1.135 1.00 96.69 72 ALA A N 1
ATOM 546 C CA . ALA A 1 72 ? -3.247 6.741 -1.583 1.00 96.69 72 ALA A CA 1
ATOM 547 C C . ALA A 1 72 ? -1.709 6.773 -1.503 1.00 96.69 72 ALA A C 1
ATOM 549 O O . ALA A 1 72 ? -1.170 7.162 -0.462 1.00 96.69 72 ALA A O 1
ATOM 550 N N . PRO A 1 73 ? -0.984 6.313 -2.540 1.00 94.44 73 PRO A N 1
ATOM 551 C CA . PRO A 1 73 ? 0.470 6.188 -2.495 1.00 94.44 73 PRO A CA 1
ATOM 552 C C . PRO A 1 73 ? 1.175 7.498 -2.125 1.00 94.44 73 PRO A C 1
ATOM 554 O O . PRO A 1 73 ? 0.903 8.561 -2.693 1.00 94.44 73 PRO A O 1
ATOM 557 N N . HIS A 1 74 ? 2.117 7.407 -1.186 1.00 93.69 74 HIS A N 1
ATOM 558 C CA . HIS A 1 74 ? 2.954 8.537 -0.788 1.00 93.69 74 HIS A CA 1
ATOM 559 C C . HIS A 1 74 ? 3.978 8.824 -1.893 1.00 93.69 74 HIS A C 1
ATOM 561 O O . HIS A 1 74 ? 4.691 7.918 -2.333 1.00 93.69 74 HIS A O 1
ATOM 567 N N . CYS A 1 75 ? 4.049 10.072 -2.361 1.00 87.94 75 CYS A N 1
ATOM 568 C CA . CYS A 1 75 ? 4.939 10.458 -3.458 1.00 87.94 75 CYS A CA 1
ATOM 569 C C . CYS A 1 75 ? 5.482 11.894 -3.313 1.00 87.94 75 CYS A C 1
ATOM 571 O O . CYS A 1 75 ? 5.135 12.780 -4.104 1.00 87.94 75 CYS A O 1
ATOM 573 N N . PRO A 1 76 ? 6.430 12.136 -2.387 1.00 78.19 76 PRO A N 1
ATOM 574 C CA . PRO A 1 76 ? 7.111 13.428 -2.257 1.00 78.19 76 PRO A CA 1
ATOM 575 C C . PRO A 1 76 ? 8.201 13.635 -3.332 1.00 78.19 76 PRO A C 1
ATOM 577 O O . PRO A 1 76 ? 8.943 14.619 -3.308 1.00 78.19 76 PRO A O 1
ATOM 580 N N . LEU A 1 77 ? 8.344 12.678 -4.251 1.00 80.44 77 LEU A N 1
ATOM 581 C CA . LEU A 1 77 ? 9.461 12.538 -5.180 1.00 80.44 77 LEU A CA 1
ATOM 582 C C . LEU A 1 77 ? 9.156 13.128 -6.569 1.00 80.44 77 LEU A C 1
ATOM 584 O O . LEU A 1 77 ? 8.085 13.667 -6.837 1.00 80.44 77 LEU A O 1
ATOM 588 N N . GLY A 1 78 ? 10.144 13.040 -7.465 1.00 84.31 78 GLY A N 1
ATOM 589 C CA . GLY A 1 78 ? 10.068 13.566 -8.829 1.00 84.31 78 GLY A CA 1
ATOM 590 C C . GLY A 1 78 ? 9.090 12.822 -9.763 1.00 84.31 78 GLY A C 1
ATOM 591 O O . GLY A 1 78 ? 8.478 11.822 -9.389 1.00 84.31 78 GLY A O 1
ATOM 592 N N . PRO A 1 79 ? 8.983 13.257 -11.032 1.00 87.75 79 PRO A N 1
ATOM 593 C CA . PRO A 1 79 ? 7.945 12.836 -11.978 1.00 87.75 79 PRO A CA 1
ATOM 594 C C . PRO A 1 79 ? 7.972 11.344 -12.318 1.00 87.75 79 PRO A C 1
ATOM 596 O O . PRO A 1 79 ? 6.944 10.786 -12.683 1.00 87.75 79 PRO A O 1
ATOM 599 N N . ILE A 1 80 ? 9.125 10.682 -12.182 1.00 89.44 80 ILE A N 1
ATOM 600 C CA . ILE A 1 80 ? 9.244 9.234 -12.396 1.00 89.44 80 ILE A CA 1
ATOM 601 C C . ILE A 1 80 ? 8.508 8.467 -11.292 1.00 89.44 80 ILE A C 1
ATOM 603 O O . ILE A 1 80 ? 7.759 7.539 -11.587 1.00 89.44 80 ILE A O 1
ATOM 607 N N . ALA A 1 81 ? 8.686 8.872 -10.033 1.00 89.69 81 ALA A N 1
ATOM 608 C CA . ALA A 1 81 ? 7.981 8.262 -8.912 1.00 89.69 81 ALA A CA 1
ATOM 609 C C . ALA A 1 81 ? 6.475 8.530 -9.012 1.00 89.69 81 ALA A C 1
ATOM 611 O O . ALA A 1 81 ? 5.688 7.604 -8.842 1.00 89.69 81 ALA A O 1
ATOM 612 N N . LEU A 1 82 ? 6.083 9.749 -9.401 1.00 91.69 82 LEU A N 1
ATOM 613 C CA . LEU A 1 82 ? 4.678 10.087 -9.636 1.00 91.69 82 LEU A CA 1
ATOM 614 C C . LEU A 1 82 ? 4.060 9.209 -10.731 1.00 91.69 82 LEU A C 1
ATOM 616 O O . LEU A 1 82 ? 2.989 8.646 -10.535 1.00 91.69 82 LEU A O 1
ATOM 620 N N . ALA A 1 83 ? 4.746 9.043 -11.865 1.00 93.06 83 ALA A N 1
ATOM 621 C CA . ALA A 1 83 ? 4.276 8.171 -12.937 1.00 93.06 83 ALA A CA 1
ATOM 622 C C . ALA A 1 83 ? 4.129 6.716 -12.466 1.00 93.06 83 ALA A C 1
ATOM 624 O O . ALA A 1 83 ? 3.172 6.048 -12.850 1.00 93.06 83 ALA A O 1
ATOM 625 N N . ALA A 1 84 ? 5.046 6.224 -11.629 1.00 93.62 84 ALA A N 1
ATOM 626 C CA . ALA A 1 84 ? 4.958 4.884 -11.060 1.00 93.62 84 ALA A CA 1
ATOM 627 C C . ALA A 1 84 ? 3.768 4.736 -10.094 1.00 93.62 84 ALA A C 1
ATOM 629 O O . ALA A 1 84 ? 3.068 3.728 -10.167 1.00 93.62 84 ALA A O 1
ATOM 630 N N . CYS A 1 85 ? 3.504 5.738 -9.248 1.00 94.19 85 CYS A N 1
ATOM 631 C CA . CYS A 1 85 ? 2.342 5.743 -8.354 1.00 94.19 85 CYS A CA 1
ATOM 632 C C . CYS A 1 85 ? 1.035 5.735 -9.154 1.00 94.19 85 CYS A C 1
ATOM 634 O O . CYS A 1 85 ? 0.216 4.844 -8.959 1.00 94.19 85 CYS A O 1
ATOM 636 N N . LEU A 1 86 ? 0.919 6.611 -10.160 1.00 94.62 86 LEU A N 1
ATOM 637 C CA . LEU A 1 86 ? -0.256 6.675 -11.034 1.00 94.62 86 LEU A CA 1
ATOM 638 C C . LEU A 1 86 ? -0.536 5.346 -11.744 1.00 94.62 86 LEU A C 1
ATOM 640 O O . LEU A 1 86 ? -1.690 4.956 -11.886 1.00 94.62 86 LEU A O 1
ATOM 644 N N . HIS A 1 87 ? 0.502 4.623 -12.181 1.00 96.19 87 HIS A N 1
ATOM 645 C CA . HIS A 1 87 ? 0.305 3.296 -12.770 1.00 96.19 87 HIS A CA 1
ATOM 646 C C . HIS A 1 87 ? -0.336 2.316 -11.786 1.00 96.19 87 HIS A C 1
ATOM 648 O O . HIS A 1 87 ? -1.158 1.512 -12.217 1.00 96.19 87 HIS A O 1
ATOM 654 N N . ILE A 1 88 ? 0.022 2.374 -10.500 1.00 96.50 88 ILE A N 1
ATOM 655 C CA . ILE A 1 88 ? -0.603 1.548 -9.460 1.00 96.50 88 ILE A CA 1
ATOM 656 C C . ILE A 1 88 ? -2.029 2.023 -9.191 1.00 96.50 88 ILE A C 1
ATOM 658 O O . ILE A 1 88 ? -2.924 1.181 -9.113 1.00 96.50 88 ILE A O 1
ATOM 662 N N . ASP A 1 89 ? -2.260 3.332 -9.111 1.00 96.12 89 ASP A N 1
ATOM 663 C CA . ASP A 1 89 ? -3.595 3.891 -8.877 1.00 96.12 89 ASP A CA 1
ATOM 664 C C . ASP A 1 89 ? -4.586 3.463 -9.959 1.00 96.12 89 ASP A C 1
ATOM 666 O O . ASP A 1 89 ? -5.686 3.013 -9.653 1.00 96.12 89 ASP A O 1
ATOM 670 N N . PHE A 1 90 ? -4.183 3.520 -11.232 1.00 97.00 90 PHE A N 1
ATOM 671 C CA . PHE A 1 90 ? -5.053 3.136 -12.347 1.00 97.00 90 PHE A CA 1
ATOM 672 C C . PHE A 1 90 ? -5.452 1.656 -12.342 1.00 97.00 90 PHE A C 1
ATOM 674 O O . PHE A 1 90 ? -6.491 1.311 -12.908 1.00 97.00 90 PHE A O 1
ATOM 681 N N . VAL A 1 91 ? -4.645 0.778 -11.740 1.00 97.25 91 VAL A N 1
ATOM 682 C CA . VAL A 1 91 ? -4.926 -0.668 -11.682 1.00 97.25 91 VAL A CA 1
ATOM 683 C C . VAL A 1 91 ? -5.489 -1.126 -10.335 1.00 97.25 91 VAL A C 1
ATOM 685 O O . VAL A 1 91 ? -5.896 -2.282 -10.221 1.00 97.25 91 VAL A O 1
ATOM 688 N N . SER A 1 92 ? -5.524 -0.254 -9.325 1.00 96.75 92 SER A N 1
ATOM 689 C CA . SER A 1 92 ? -5.968 -0.583 -7.966 1.00 96.75 92 SER A CA 1
ATOM 690 C C . SER A 1 92 ? -7.348 0.009 -7.714 1.00 96.75 92 SER A C 1
ATOM 692 O O . SER A 1 92 ? -7.527 1.222 -7.712 1.00 96.75 92 SER A O 1
ATOM 694 N N . ARG A 1 93 ? -8.355 -0.836 -7.478 1.00 95.69 93 ARG A N 1
ATOM 695 C CA . ARG A 1 93 ? -9.747 -0.362 -7.356 1.00 95.69 93 ARG A CA 1
ATOM 696 C C . ARG A 1 93 ? -10.032 0.417 -6.078 1.00 95.69 93 ARG A C 1
ATOM 698 O O . ARG A 1 93 ? -10.999 1.168 -6.033 1.00 95.69 93 ARG A O 1
ATOM 705 N N . ASN A 1 94 ? -9.200 0.235 -5.060 1.00 97.31 94 ASN A N 1
ATOM 706 C CA . ASN A 1 94 ? -9.265 0.961 -3.801 1.00 97.31 94 ASN A CA 1
ATOM 707 C C . ASN A 1 94 ? -8.447 2.265 -3.808 1.00 97.31 94 ASN A C 1
ATOM 709 O O . ASN A 1 94 ? -8.400 2.931 -2.775 1.00 97.31 94 ASN A O 1
ATOM 713 N N . ALA A 1 95 ? -7.803 2.642 -4.921 1.00 96.38 95 ALA A N 1
ATOM 714 C CA . ALA A 1 95 ? -7.097 3.916 -5.025 1.00 96.38 95 ALA A CA 1
ATOM 715 C C . ALA A 1 95 ? -8.079 5.095 -5.013 1.00 96.38 95 ALA A C 1
ATOM 717 O O . ALA A 1 95 ? -9.050 5.108 -5.771 1.00 96.38 95 ALA A O 1
ATOM 718 N N . VAL A 1 96 ? -7.833 6.083 -4.146 1.00 95.81 96 VAL A N 1
ATOM 719 C CA . VAL A 1 96 ? -8.744 7.229 -3.961 1.00 95.81 96 VAL A CA 1
ATOM 720 C C . VAL A 1 96 ? -8.169 8.541 -4.481 1.00 95.81 96 VAL A C 1
ATOM 722 O O . VAL A 1 96 ? -8.836 9.229 -5.248 1.00 95.81 96 VAL A O 1
ATOM 725 N N . PHE A 1 97 ? -6.938 8.888 -4.098 1.00 91.81 97 PHE A N 1
ATOM 726 C CA . PHE A 1 97 ? -6.272 10.131 -4.492 1.00 91.81 97 PHE A CA 1
ATOM 727 C C . PHE A 1 97 ? -4.756 9.923 -4.507 1.00 91.81 97 PHE A C 1
ATOM 729 O O . PHE A 1 97 ? -4.232 9.184 -3.677 1.00 91.81 97 PHE A O 1
ATOM 736 N N . GLN A 1 98 ? -4.059 10.618 -5.406 1.00 93.44 98 GLN A N 1
ATOM 737 C CA . GLN A 1 98 ? -2.607 10.533 -5.546 1.00 93.44 98 GLN A CA 1
ATOM 738 C C . GLN A 1 98 ? -1.939 11.816 -5.053 1.00 93.44 98 GLN A C 1
ATOM 740 O O . GLN A 1 98 ? -2.296 12.918 -5.475 1.00 93.44 98 GLN A O 1
ATOM 745 N N . GLU A 1 99 ? -0.941 11.679 -4.180 1.00 88.56 99 GLU A N 1
ATOM 746 C CA . GLU A 1 99 ? -0.094 12.800 -3.782 1.00 88.56 99 GLU A CA 1
ATOM 747 C C . GLU A 1 99 ? 0.719 13.309 -4.979 1.00 88.56 99 GLU A C 1
ATOM 749 O O . GLU A 1 99 ? 1.338 12.527 -5.708 1.00 88.56 99 GLU A O 1
ATOM 754 N N . GLN A 1 100 ? 0.749 14.632 -5.160 1.00 83.56 100 GLN A N 1
ATOM 755 C CA . GLN A 1 100 ? 1.528 15.290 -6.201 1.00 83.56 100 GLN A CA 1
ATOM 756 C C . GLN A 1 100 ? 2.282 16.497 -5.636 1.00 83.56 100 GLN A C 1
ATOM 758 O O . GLN A 1 100 ? 1.684 17.494 -5.228 1.00 83.56 100 GLN A O 1
ATOM 763 N N . SER A 1 101 ? 3.613 16.460 -5.711 1.00 74.94 101 SER A N 1
ATOM 764 C CA . SER A 1 101 ? 4.439 17.644 -5.474 1.00 74.94 101 SER A CA 1
ATOM 765 C C . SER A 1 101 ? 4.415 18.558 -6.705 1.00 74.94 101 SER A C 1
ATOM 767 O O . SER A 1 101 ? 4.957 18.231 -7.763 1.00 74.94 101 SER A O 1
ATOM 769 N N . MET A 1 102 ? 3.787 19.731 -6.586 1.00 61.78 102 MET A N 1
ATOM 770 C CA . MET A 1 102 ? 3.655 20.699 -7.689 1.00 61.78 102 MET A CA 1
ATOM 771 C C . MET A 1 102 ? 5.001 21.277 -8.175 1.00 61.78 102 MET A C 1
ATOM 773 O O . MET A 1 102 ? 5.066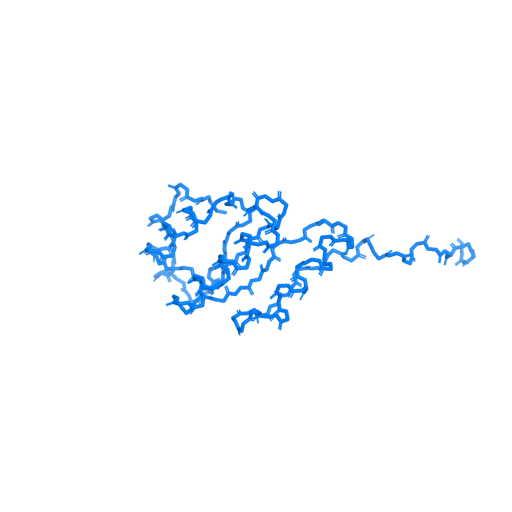 21.854 -9.261 1.00 61.78 102 MET A O 1
ATOM 777 N N . ALA A 1 103 ? 6.085 21.111 -7.411 1.00 55.25 103 ALA A N 1
ATOM 778 C CA . ALA A 1 103 ? 7.379 21.739 -7.681 1.00 55.25 103 ALA A CA 1
ATOM 779 C C . ALA A 1 103 ? 8.237 21.036 -8.756 1.00 55.25 103 ALA A C 1
ATOM 781 O O . ALA A 1 103 ? 9.227 21.618 -9.198 1.00 55.25 103 ALA A O 1
ATOM 782 N N . PHE A 1 104 ? 7.883 19.820 -9.197 1.00 52.59 104 PHE A N 1
ATOM 783 C CA . PHE A 1 104 ? 8.730 19.005 -10.090 1.00 52.59 104 PHE A CA 1
ATOM 784 C C . PHE A 1 104 ? 8.090 18.67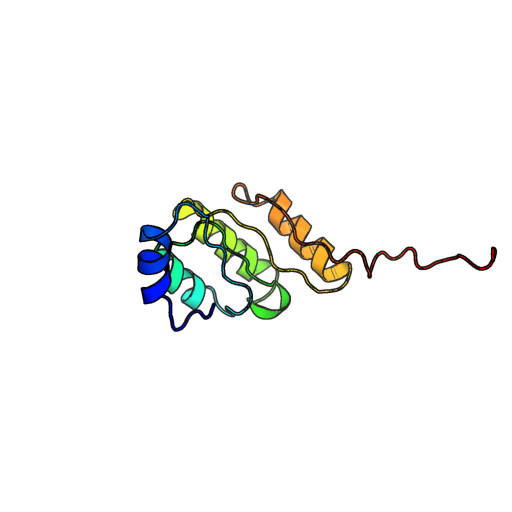1 -11.448 1.00 52.59 104 PHE A C 1
ATOM 786 O O . PHE A 1 104 ? 8.421 17.669 -12.084 1.00 52.59 104 PHE A O 1
ATOM 793 N N . THR A 1 105 ? 7.184 19.515 -11.945 1.00 43.00 105 THR A N 1
ATOM 794 C CA . THR A 1 105 ? 6.749 19.388 -13.343 1.00 43.00 105 THR A CA 1
ATOM 795 C C . THR A 1 105 ? 7.937 19.720 -14.257 1.00 43.00 105 THR A C 1
ATOM 797 O O . THR A 1 105 ? 8.582 20.754 -14.088 1.00 43.00 105 THR A O 1
ATOM 800 N N . ILE A 1 106 ? 8.201 18.875 -15.261 1.00 46.88 106 ILE A N 1
ATOM 801 C CA . ILE A 1 106 ? 9.194 19.036 -16.352 1.00 46.88 106 ILE A CA 1
ATOM 802 C C . ILE A 1 106 ? 9.051 20.367 -17.143 1.00 46.88 106 ILE A C 1
ATOM 804 O O . ILE A 1 106 ? 9.824 20.660 -18.048 1.00 46.88 106 ILE A O 1
ATOM 808 N N . THR A 1 107 ? 8.122 21.241 -16.762 1.00 34.91 107 THR A N 1
ATOM 809 C CA . THR A 1 107 ? 7.911 22.592 -17.291 1.00 34.91 107 THR A CA 1
ATOM 810 C C . THR A 1 107 ? 8.657 23.690 -16.523 1.00 34.91 107 THR A C 1
ATOM 812 O O . THR A 1 107 ? 8.213 24.832 -16.505 1.00 34.91 107 THR A O 1
ATOM 815 N N . ARG A 1 108 ? 9.846 23.422 -15.965 1.00 38.47 108 ARG A N 1
ATOM 816 C CA . ARG A 1 108 ? 10.866 24.489 -15.852 1.00 38.47 108 ARG A CA 1
ATOM 817 C C . ARG A 1 108 ? 11.746 24.542 -17.107 1.00 38.47 108 ARG A C 1
ATOM 819 O O . ARG A 1 108 ? 12.937 24.819 -17.047 1.00 38.47 108 ARG A O 1
ATOM 826 N N . ALA A 1 109 ? 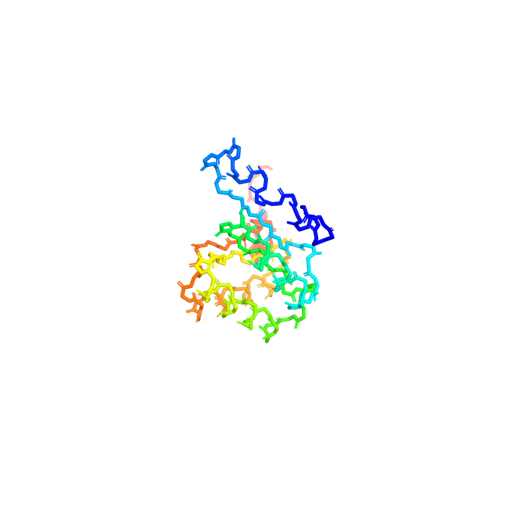11.131 24.310 -18.265 1.00 42.31 109 ALA A N 1
ATOM 827 C CA . ALA A 1 109 ? 11.600 24.793 -19.548 1.00 42.31 109 ALA A CA 1
ATOM 828 C C . ALA A 1 109 ? 10.834 26.090 -19.870 1.00 42.31 109 ALA A C 1
ATOM 830 O O . ALA A 1 109 ? 9.691 26.044 -20.306 1.00 42.31 109 ALA A O 1
ATOM 831 N N . ARG A 1 110 ? 11.521 27.227 -19.683 1.00 43.44 110 ARG A N 1
ATOM 832 C CA . ARG A 1 110 ? 11.176 28.602 -20.110 1.00 43.44 110 ARG A CA 1
ATOM 833 C C . ARG A 1 110 ? 10.191 29.409 -19.243 1.00 43.44 110 ARG A C 1
ATOM 835 O O . ARG A 1 110 ? 8.989 29.378 -19.447 1.00 43.44 110 ARG A O 1
ATOM 842 N N . SER A 1 111 ? 10.763 30.325 -18.459 1.00 36.28 111 SER A N 1
ATOM 843 C CA . SER A 1 111 ? 10.357 31.740 -18.500 1.00 36.28 111 SER A CA 1
ATOM 844 C C . SER A 1 111 ? 11.557 32.638 -18.158 1.00 36.28 111 SER A C 1
ATOM 846 O O . SER A 1 111 ? 11.806 32.990 -17.008 1.00 36.28 111 SER A O 1
ATOM 848 N N . CYS A 1 112 ? 12.342 32.964 -19.185 1.00 37.00 112 CYS A N 1
ATOM 849 C CA . CYS A 1 112 ? 12.954 34.287 -19.280 1.00 37.00 112 CYS A CA 1
ATOM 850 C C . CYS A 1 112 ? 11.865 35.239 -19.818 1.00 37.00 112 CYS A C 1
ATOM 852 O O . CYS A 1 112 ? 11.127 34.830 -20.717 1.00 37.00 112 CYS A O 1
ATOM 854 N N . SER A 1 113 ? 11.800 36.467 -19.280 1.00 36.62 113 SER A N 1
ATOM 855 C CA . SER A 1 113 ? 10.774 37.531 -19.442 1.00 36.62 113 SER A CA 1
ATOM 856 C C . SER A 1 113 ? 9.417 37.198 -18.785 1.00 36.62 113 SER A C 1
ATOM 858 O O . SER A 1 113 ? 8.849 36.152 -19.060 1.00 36.62 113 SER A O 1
ATOM 860 N N . THR A 1 114 ? 8.823 37.974 -17.871 1.00 35.62 114 THR A N 1
ATOM 861 C 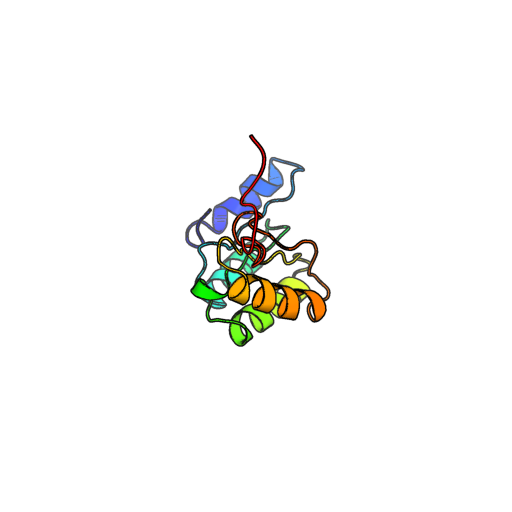CA . THR A 1 114 ? 8.823 39.431 -17.668 1.00 35.62 114 THR A CA 1
ATOM 862 C C . THR A 1 114 ? 8.528 39.745 -16.195 1.00 35.62 114 THR A C 1
ATOM 864 O O . THR A 1 114 ? 7.439 39.426 -15.721 1.00 35.62 114 THR A O 1
ATOM 867 N N . LEU A 1 115 ? 9.514 40.319 -15.504 1.00 38.09 115 LEU A N 1
ATOM 868 C CA . LEU A 1 115 ? 9.497 41.501 -14.623 1.00 38.09 115 LEU A CA 1
ATOM 869 C C . LEU A 1 115 ? 10.865 41.603 -13.935 1.00 38.09 115 LEU A C 1
ATOM 871 O O . LEU A 1 115 ? 11.335 40.570 -13.408 1.00 38.09 115 LEU A O 1
#

Organism: Salmonella enterica I (NCBI:txid59201)

pLDDT: mean 86.6, std 17.38, range [34.91, 97.94]